Protein AF-A0A2D1R4R6-F1 (afdb_monomer_lite)

InterPro domains:
  IPR059314 Domain of unknown function DUF8270 [PF26802] (4-41)

Sequence (112 aa):
MGYFSNSCEGDAWEADNCAHCVHSKQDEDAGMCPVMLAHMTFAYELCNEDRHPGKVILDWLIPRNKSGVGNRRCAMLVRRNGVTDKQLKDWDRYKAAMAEMDATRPADLGRG

Foldseek 3Di:
DFDDPDVVLVVVLCVVFQVFALQRDDPPPTDGRPLVVLCVVCVVVCVPPPPPVSVVVNCQQWPADPVNPGTDHGPRGDGNVNDDPVNVVVVVVVVVVVVVVVVPDDPPPPDD

Radius of gyration: 21.6 Å; chains: 1; bounding box: 46×40×64 Å

Organism: Sphingobium yanoikuyae (NCBI:txid13690)

Secondary structure (DSSP, 8-state):
----SSHHHHHHHHHHHGGGBTTS--STTPPPPHHHHHHHHHHHHHTT-TT-HHHHHHHHHSPBPTTSSSBPPPTT--BTT---HHHHHHHHHHHHHHHHHHHT--TTTT--

pLDDT: mean 84.94, std 9.12, range [50.72, 95.0]

Structure (mmCIF, N/CA/C/O backbone):
data_AF-A0A2D1R4R6-F1
#
_entry.id   AF-A0A2D1R4R6-F1
#
loop_
_atom_site.group_PDB
_atom_site.id
_atom_site.type_symbol
_atom_site.label_atom_id
_atom_site.label_alt_id
_atom_site.label_comp_id
_atom_site.label_asym_id
_atom_site.label_entity_id
_atom_site.label_seq_id
_atom_site.pdbx_PDB_ins_code
_atom_site.Cartn_x
_atom_site.Cartn_y
_atom_site.Cartn_z
_atom_site.occupancy
_atom_site.B_iso_or_equiv
_atom_site.auth_seq_id
_atom_site.auth_comp_id
_atom_site.auth_asym_id
_atom_site.auth_atom_id
_atom_site.pdbx_PDB_model_num
ATOM 1 N N . MET A 1 1 ? -6.751 -0.671 9.164 1.00 83.50 1 MET A N 1
ATOM 2 C CA . MET A 1 1 ? -5.665 0.023 9.798 1.00 83.50 1 MET A CA 1
ATOM 3 C C . MET A 1 1 ? -4.541 -0.967 9.819 1.00 83.50 1 MET A C 1
ATOM 5 O O . MET A 1 1 ? -4.629 -1.996 10.492 1.00 83.50 1 MET A O 1
ATOM 9 N N . GLY A 1 2 ? -3.534 -0.672 9.003 1.00 82.75 2 GLY A N 1
ATOM 10 C CA . GLY A 1 2 ? -2.259 -1.358 9.089 1.00 82.75 2 GLY A CA 1
ATOM 11 C C . GLY A 1 2 ? -1.777 -1.349 10.533 1.00 82.75 2 GLY A C 1
ATOM 12 O O . GLY A 1 2 ? -1.824 -0.313 11.193 1.00 82.75 2 GLY A O 1
ATOM 13 N N . TYR A 1 3 ? -1.384 -2.512 11.031 1.00 85.12 3 TYR A N 1
ATOM 14 C CA . TYR A 1 3 ? -0.746 -2.640 12.330 1.00 85.12 3 TYR A CA 1
ATOM 15 C C . TYR A 1 3 ? 0.704 -3.029 12.099 1.00 85.12 3 TYR A C 1
ATOM 17 O O . TYR A 1 3 ? 0.958 -4.010 11.403 1.00 85.12 3 TYR A O 1
ATOM 25 N N . PHE A 1 4 ? 1.628 -2.260 12.659 1.00 88.44 4 PHE A N 1
ATOM 26 C CA . PHE A 1 4 ? 3.058 -2.526 12.589 1.00 88.44 4 PHE A CA 1
ATOM 27 C C . PHE A 1 4 ? 3.533 -2.779 14.013 1.00 88.44 4 PHE A C 1
ATOM 29 O O . PHE A 1 4 ? 3.419 -1.911 14.877 1.00 88.44 4 PHE A O 1
ATOM 36 N N . SER A 1 5 ? 4.005 -3.993 14.272 1.00 85.50 5 SER A N 1
ATOM 37 C CA . SER A 1 5 ? 4.449 -4.415 15.603 1.00 85.50 5 SER A CA 1
ATOM 38 C C . SER A 1 5 ? 5.724 -3.700 16.054 1.00 85.50 5 SER A C 1
ATOM 40 O O . SER A 1 5 ? 6.006 -3.624 17.247 1.00 85.50 5 SER A O 1
ATOM 42 N N . ASN A 1 6 ? 6.500 -3.180 15.103 1.00 87.44 6 ASN A N 1
ATOM 43 C CA . ASN A 1 6 ? 7.707 -2.396 15.314 1.00 87.44 6 ASN A CA 1
ATOM 44 C C . ASN A 1 6 ? 8.021 -1.567 14.056 1.00 87.44 6 ASN A C 1
ATOM 46 O O . ASN A 1 6 ? 7.440 -1.797 12.993 1.00 87.44 6 ASN A O 1
ATOM 50 N N . SER A 1 7 ? 8.966 -0.631 14.172 1.00 86.50 7 SER A N 1
ATOM 51 C CA . SER A 1 7 ? 9.362 0.238 13.057 1.00 86.50 7 SER A CA 1
ATOM 52 C C . SER A 1 7 ? 9.900 -0.540 11.857 1.00 86.50 7 SER A C 1
ATOM 54 O O . SER A 1 7 ? 9.554 -0.213 10.733 1.00 86.50 7 SER A O 1
ATOM 56 N N . CYS A 1 8 ? 10.652 -1.623 12.075 1.00 91.94 8 CYS A N 1
ATOM 57 C CA . CYS A 1 8 ? 11.229 -2.413 10.985 1.00 91.94 8 CYS A CA 1
ATOM 58 C C . CYS A 1 8 ? 10.152 -3.099 10.121 1.00 91.94 8 CYS A C 1
ATOM 60 O O . CYS A 1 8 ? 10.294 -3.164 8.903 1.00 91.94 8 CYS A O 1
ATOM 62 N N . GLU A 1 9 ? 9.046 -3.562 10.717 1.00 91.06 9 GLU A N 1
ATOM 63 C CA . GLU A 1 9 ? 7.892 -4.073 9.959 1.00 91.06 9 GLU A CA 1
ATOM 64 C C . GLU A 1 9 ? 7.224 -2.966 9.129 1.00 91.06 9 GLU A C 1
ATOM 66 O O . GLU A 1 9 ? 6.827 -3.206 7.986 1.00 91.06 9 GLU A O 1
ATOM 71 N N . GLY A 1 10 ? 7.122 -1.760 9.696 1.00 89.81 10 GLY A N 1
ATOM 72 C CA . GLY A 1 10 ? 6.664 -0.562 8.992 1.00 89.81 10 GLY A CA 1
ATOM 73 C C . GLY A 1 10 ? 7.533 -0.250 7.780 1.00 89.81 10 GLY A C 1
ATOM 74 O O . GLY A 1 10 ? 7.026 -0.215 6.662 1.00 89.81 10 GLY A O 1
ATOM 75 N N . ASP A 1 11 ? 8.842 -0.135 7.992 1.00 91.19 11 ASP A N 1
ATOM 76 C CA . ASP A 1 11 ? 9.827 0.187 6.958 1.00 91.19 11 ASP A CA 1
ATOM 77 C C . ASP A 1 11 ? 9.831 -0.856 5.832 1.00 91.19 11 ASP A C 1
ATOM 79 O O . ASP A 1 11 ? 9.836 -0.509 4.650 1.00 91.19 11 ASP A O 1
ATOM 83 N N . ALA A 1 12 ? 9.777 -2.147 6.180 1.00 92.00 12 ALA A N 1
ATOM 84 C CA . ALA A 1 12 ? 9.721 -3.229 5.200 1.00 92.00 12 ALA A CA 1
ATOM 85 C C . ALA A 1 12 ? 8.443 -3.155 4.351 1.00 92.00 12 ALA A C 1
ATOM 87 O O . ALA A 1 12 ? 8.490 -3.259 3.123 1.00 92.00 12 ALA A O 1
ATOM 88 N N . TRP A 1 13 ? 7.293 -2.922 4.987 1.00 92.75 13 TRP A N 1
ATOM 89 C CA . TRP A 1 13 ? 6.036 -2.761 4.264 1.00 92.75 13 TRP A CA 1
ATOM 90 C C . TRP A 1 13 ? 6.040 -1.499 3.391 1.00 92.75 13 TRP A C 1
ATOM 92 O O . TRP A 1 13 ? 5.544 -1.530 2.262 1.00 92.75 13 TRP A O 1
ATOM 102 N N . GLU A 1 14 ? 6.600 -0.390 3.875 1.00 92.00 14 GLU A N 1
ATOM 103 C CA . GLU A 1 14 ? 6.732 0.849 3.108 1.00 92.00 14 GLU A CA 1
ATOM 104 C C . GLU A 1 14 ? 7.638 0.681 1.889 1.00 92.00 14 GLU A C 1
ATOM 106 O O . GLU A 1 14 ? 7.281 1.151 0.804 1.00 92.00 14 GLU A O 1
ATOM 111 N N . ALA A 1 15 ? 8.751 -0.040 2.025 1.00 91.12 15 ALA A N 1
ATOM 112 C CA . ALA A 1 15 ? 9.624 -0.381 0.908 1.00 91.12 15 ALA A CA 1
ATOM 113 C C . ALA A 1 15 ? 8.868 -1.179 -0.170 1.00 91.12 15 ALA A C 1
ATOM 115 O O . ALA A 1 15 ? 8.918 -0.833 -1.350 1.00 91.12 15 ALA A O 1
ATOM 116 N N . ASP A 1 16 ? 8.073 -2.174 0.230 1.00 91.25 16 ASP A N 1
ATOM 117 C CA . ASP A 1 16 ? 7.310 -3.014 -0.702 1.00 91.25 16 ASP A CA 1
ATOM 118 C C . ASP A 1 16 ? 6.128 -2.291 -1.378 1.00 91.25 16 ASP A C 1
ATOM 120 O O . ASP A 1 16 ? 5.660 -2.704 -2.449 1.00 91.25 16 ASP A O 1
ATOM 124 N N . ASN A 1 17 ? 5.619 -1.217 -0.764 1.00 91.94 17 ASN A N 1
ATOM 125 C CA . ASN A 1 17 ? 4.417 -0.509 -1.208 1.00 91.94 17 ASN A CA 1
ATOM 126 C C . ASN A 1 17 ? 4.721 0.929 -1.645 1.00 91.94 17 ASN A C 1
ATOM 128 O O . ASN A 1 17 ? 4.627 1.260 -2.829 1.00 91.94 17 ASN A O 1
ATOM 132 N N . CYS A 1 18 ? 5.054 1.803 -0.699 1.00 90.88 18 CYS A N 1
ATOM 133 C CA . CYS A 1 18 ? 5.179 3.242 -0.910 1.00 90.88 18 CYS A CA 1
ATOM 134 C C . CYS A 1 18 ? 6.314 3.592 -1.879 1.00 90.88 18 CYS A C 1
ATOM 136 O O . CYS A 1 18 ? 6.080 4.375 -2.799 1.00 90.88 18 CYS A O 1
ATOM 138 N N . ALA A 1 19 ? 7.487 2.958 -1.764 1.00 88.62 19 ALA A N 1
ATOM 139 C CA . ALA A 1 19 ? 8.652 3.271 -2.606 1.00 88.62 19 ALA A CA 1
ATOM 140 C C . ALA A 1 19 ? 8.387 3.110 -4.116 1.00 88.62 19 ALA A C 1
ATOM 142 O O . ALA A 1 19 ? 9.010 3.765 -4.953 1.00 88.62 19 ALA A O 1
ATOM 143 N N . HIS A 1 20 ? 7.423 2.263 -4.475 1.00 86.88 20 HIS A N 1
ATOM 144 C CA . HIS A 1 20 ? 7.048 1.987 -5.858 1.00 86.88 20 HIS A CA 1
ATOM 145 C C . HIS A 1 20 ? 5.746 2.670 -6.292 1.00 86.88 20 HIS A C 1
ATOM 147 O O . HIS A 1 20 ? 5.342 2.534 -7.451 1.00 86.88 20 HIS A O 1
ATOM 153 N N . CYS A 1 21 ? 5.063 3.362 -5.380 1.00 90.31 21 CYS A N 1
ATOM 154 C CA . CYS A 1 21 ? 3.747 3.932 -5.621 1.00 90.31 21 CYS A CA 1
ATOM 155 C C . CYS A 1 21 ? 3.838 5.320 -6.271 1.00 90.31 21 CYS A C 1
ATOM 157 O O . CYS A 1 21 ? 4.636 6.162 -5.864 1.00 90.31 21 CYS A O 1
ATOM 159 N N . VAL A 1 22 ? 2.963 5.599 -7.239 1.00 89.56 22 VAL A N 1
ATOM 160 C CA . VAL A 1 22 ? 2.828 6.925 -7.868 1.00 89.56 22 VAL A CA 1
ATOM 161 C C . VAL A 1 22 ? 2.394 8.002 -6.867 1.00 89.56 22 VAL A C 1
ATOM 163 O O . VAL A 1 22 ? 2.750 9.164 -7.021 1.00 89.56 22 VAL A O 1
ATOM 166 N N . HIS A 1 23 ? 1.658 7.608 -5.824 1.00 87.88 23 HIS A N 1
ATOM 167 C CA . HIS A 1 23 ? 1.173 8.510 -4.780 1.00 87.88 23 HIS A CA 1
ATOM 168 C C . HIS A 1 23 ? 2.250 8.867 -3.748 1.00 87.88 23 HIS A C 1
ATOM 170 O O . HIS A 1 23 ? 2.080 9.833 -3.009 1.00 87.88 23 HIS A O 1
ATOM 176 N N . SER A 1 24 ? 3.345 8.101 -3.681 1.00 87.56 24 SER A N 1
ATOM 177 C CA . SER A 1 24 ? 4.496 8.469 -2.862 1.00 87.56 24 SER A CA 1
ATOM 178 C C . SER A 1 24 ? 5.374 9.395 -3.686 1.00 87.56 24 SER A C 1
ATOM 180 O O . SER A 1 24 ? 5.891 8.992 -4.729 1.00 87.56 24 SER A O 1
ATOM 182 N N . LYS A 1 25 ? 5.549 10.632 -3.233 1.00 80.88 25 LYS A N 1
ATOM 183 C CA . LYS A 1 25 ? 6.582 11.521 -3.770 1.00 80.88 25 LYS A CA 1
ATOM 184 C C . LYS A 1 25 ? 7.953 11.104 -3.213 1.00 80.88 25 LYS A C 1
ATOM 186 O O . LYS A 1 25 ? 8.012 10.342 -2.249 1.00 80.88 25 LYS A O 1
ATOM 191 N N . GLN A 1 26 ? 9.031 11.484 -3.895 1.00 73.25 26 GLN A N 1
ATOM 192 C CA . GLN A 1 26 ? 10.417 11.119 -3.528 1.00 73.25 26 GLN A CA 1
ATOM 193 C C . GLN A 1 26 ? 11.328 12.340 -3.417 1.00 73.25 26 GLN A C 1
ATOM 195 O O . GLN A 1 26 ? 12.529 12.181 -3.228 1.00 73.25 26 GLN A O 1
ATOM 200 N N . ASP A 1 27 ? 10.781 13.544 -3.588 1.00 78.56 27 ASP A N 1
ATOM 201 C CA . ASP A 1 27 ? 11.484 14.760 -3.200 1.00 78.56 27 ASP A CA 1
ATOM 202 C C . ASP A 1 27 ? 11.800 14.728 -1.695 1.00 78.56 27 ASP A C 1
ATOM 204 O O . ASP A 1 27 ? 11.049 14.153 -0.917 1.00 78.56 27 ASP A O 1
ATOM 208 N N . GLU A 1 28 ? 12.911 15.327 -1.265 1.00 66.62 28 GLU A N 1
ATOM 209 C CA . GLU A 1 28 ? 13.214 15.448 0.173 1.00 66.62 28 GLU A CA 1
ATOM 210 C C . GLU A 1 28 ? 12.192 16.345 0.894 1.00 66.62 28 GLU A C 1
ATOM 212 O O . GLU A 1 28 ? 11.935 16.171 2.082 1.00 66.62 28 GLU A O 1
ATOM 217 N N . ASP A 1 29 ? 11.537 17.233 0.142 1.00 73.62 29 ASP A N 1
ATOM 218 C CA . ASP A 1 29 ? 10.401 18.042 0.590 1.00 73.62 29 ASP A CA 1
ATOM 219 C C . ASP A 1 29 ? 9.056 17.290 0.494 1.00 73.62 29 ASP A C 1
ATOM 221 O O . ASP A 1 29 ? 7.992 17.840 0.814 1.00 73.62 29 ASP A O 1
ATOM 225 N N . ALA A 1 30 ? 9.076 16.025 0.056 1.00 69.25 30 ALA A N 1
ATOM 226 C CA . ALA A 1 30 ? 7.881 15.214 -0.084 1.00 69.25 30 ALA A CA 1
ATOM 227 C C . ALA A 1 30 ? 7.366 14.854 1.295 1.00 69.25 30 ALA A C 1
ATOM 229 O O . ALA A 1 30 ? 7.972 14.079 2.033 1.00 69.25 30 ALA A O 1
ATOM 230 N N . GLY A 1 31 ? 6.165 15.327 1.605 1.00 76.69 31 GLY A N 1
ATOM 231 C CA . GLY A 1 31 ? 5.402 14.748 2.697 1.00 76.69 31 GLY A CA 1
ATOM 232 C C . GLY A 1 31 ? 5.199 13.237 2.518 1.00 76.69 31 GLY A C 1
ATOM 233 O O . GLY A 1 31 ? 5.256 12.682 1.417 1.00 76.69 31 GLY A O 1
ATOM 234 N N . MET A 1 32 ? 4.888 12.581 3.632 1.00 82.38 32 MET A N 1
ATOM 235 C CA . MET A 1 32 ? 4.494 11.176 3.678 1.00 82.38 32 MET A CA 1
ATOM 23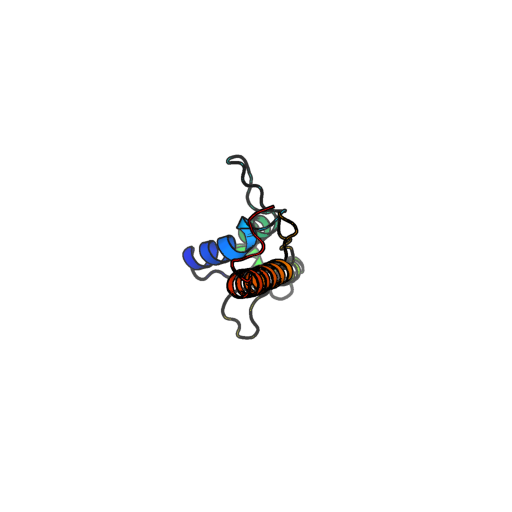6 C C . MET A 1 32 ? 3.329 10.878 2.715 1.00 82.38 32 MET A C 1
ATOM 238 O O . MET A 1 32 ? 2.453 11.716 2.487 1.00 82.38 32 MET A O 1
ATOM 242 N N . CYS A 1 33 ? 3.281 9.650 2.182 1.00 90.38 33 CYS A N 1
ATOM 243 C CA . CYS A 1 33 ? 2.134 9.159 1.414 1.00 90.38 33 CYS A CA 1
ATOM 244 C C . CYS A 1 33 ? 0.817 9.431 2.176 1.00 90.38 33 CYS A C 1
ATOM 246 O O . CYS A 1 33 ? 0.724 9.044 3.344 1.00 90.38 33 CYS A O 1
ATOM 248 N N . PRO A 1 34 ? -0.229 10.008 1.547 1.00 91.38 34 PRO A N 1
ATOM 249 C CA . PRO A 1 34 ? -1.467 10.376 2.244 1.00 91.38 34 PRO A CA 1
ATOM 250 C C . PRO A 1 34 ? -2.140 9.215 2.984 1.00 91.38 34 PRO A C 1
ATOM 252 O O . PRO A 1 34 ? -2.726 9.406 4.047 1.00 91.38 34 PRO A O 1
ATOM 255 N N . VAL A 1 35 ? -2.027 7.995 2.445 1.00 92.94 35 VAL A N 1
ATOM 256 C CA . VAL A 1 35 ? -2.553 6.791 3.099 1.00 92.94 35 VAL A CA 1
ATOM 257 C C . VAL A 1 35 ? -1.797 6.503 4.390 1.00 92.94 35 VAL A C 1
ATOM 259 O O . VAL A 1 35 ? -2.433 6.228 5.405 1.00 92.94 35 VAL A O 1
ATOM 262 N N . MET A 1 36 ? -0.465 6.573 4.366 1.00 90.12 36 MET A N 1
ATOM 263 C CA . MET A 1 36 ? 0.343 6.315 5.556 1.00 90.12 36 MET A CA 1
ATOM 264 C C . MET A 1 36 ? 0.168 7.426 6.591 1.00 90.12 36 MET A C 1
ATOM 266 O O . MET A 1 36 ? -0.022 7.133 7.768 1.00 90.12 36 MET A O 1
ATOM 270 N N . LEU A 1 37 ? 0.098 8.682 6.140 1.00 90.75 37 LEU A N 1
ATOM 271 C CA . LEU A 1 37 ? -0.178 9.822 7.007 1.00 90.75 37 LEU A CA 1
ATOM 272 C C . LEU A 1 37 ? -1.499 9.630 7.757 1.00 90.75 37 LEU A C 1
ATOM 274 O O . LEU A 1 37 ? -1.518 9.718 8.977 1.00 90.75 37 LEU A O 1
ATOM 278 N N . ALA A 1 38 ? -2.581 9.271 7.058 1.00 92.00 38 ALA A N 1
ATOM 279 C CA . ALA A 1 38 ? -3.867 9.006 7.701 1.00 92.00 38 ALA A CA 1
ATOM 280 C C . ALA A 1 38 ? -3.785 7.869 8.737 1.00 92.00 38 ALA A C 1
ATOM 282 O O . ALA A 1 38 ? -4.381 7.963 9.809 1.00 92.00 38 ALA A O 1
ATOM 283 N N . HIS A 1 39 ? -3.024 6.809 8.451 1.00 91.00 39 HIS A N 1
ATOM 284 C CA . HIS A 1 39 ? -2.821 5.717 9.403 1.00 91.00 39 HIS A CA 1
ATOM 285 C C . HIS A 1 39 ? -2.055 6.166 10.642 1.00 91.00 39 HIS A C 1
ATOM 287 O O . HIS A 1 39 ? -2.462 5.820 11.742 1.00 91.00 39 HIS A O 1
ATOM 293 N N . MET A 1 40 ? -0.995 6.956 10.476 1.00 88.19 40 MET A N 1
ATOM 294 C CA . MET A 1 40 ? -0.196 7.484 11.581 1.00 88.19 40 MET A CA 1
ATOM 295 C C . MET A 1 40 ? -0.967 8.501 12.425 1.00 88.19 40 MET A C 1
ATOM 297 O O . MET A 1 40 ? -0.908 8.447 13.651 1.00 88.19 40 MET A O 1
ATOM 301 N N . THR A 1 41 ? -1.726 9.396 11.787 1.00 91.38 41 THR A N 1
ATOM 302 C CA . THR A 1 41 ? -2.512 10.433 12.467 1.00 91.38 41 THR A CA 1
ATOM 303 C C . THR A 1 41 ? -3.618 9.835 13.329 1.00 91.38 41 THR A C 1
ATOM 305 O O . THR A 1 41 ? -3.782 10.245 14.473 1.00 91.38 41 THR A O 1
ATOM 308 N N . PHE A 1 42 ? -4.353 8.847 12.812 1.00 91.44 42 PHE A N 1
ATOM 309 C CA . PHE A 1 42 ? -5.508 8.272 13.507 1.00 91.44 42 PHE A CA 1
ATOM 310 C C . PHE A 1 42 ? -5.208 6.942 14.213 1.00 91.44 42 PHE A C 1
ATOM 312 O O . PHE A 1 42 ? -6.132 6.315 14.734 1.00 91.44 42 PHE A O 1
ATOM 319 N N . ALA A 1 43 ? -3.943 6.498 14.250 1.00 84.44 43 ALA A N 1
ATOM 320 C CA . ALA A 1 43 ? -3.550 5.225 14.859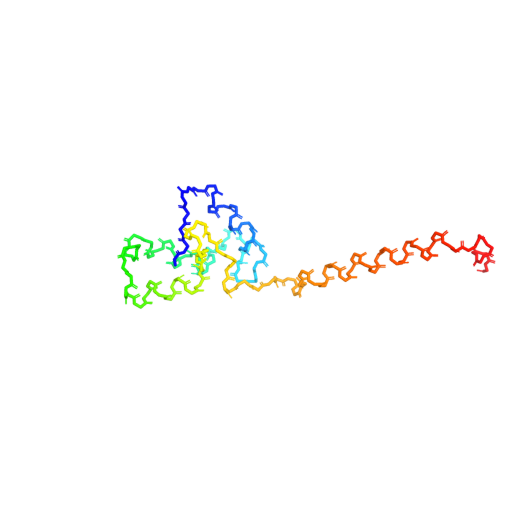 1.00 84.44 43 ALA A CA 1
ATOM 321 C C . ALA A 1 43 ? -4.030 5.111 16.308 1.00 84.44 43 ALA A C 1
ATOM 323 O O . ALA A 1 43 ? -4.681 4.137 16.662 1.00 84.44 43 ALA A O 1
ATOM 324 N N . TYR A 1 44 ? -3.737 6.111 17.139 1.00 84.12 44 TYR A N 1
ATOM 325 C CA . TYR A 1 44 ? -4.062 6.068 18.566 1.00 84.12 44 TYR A CA 1
ATOM 326 C C . TYR A 1 44 ? -5.557 6.198 18.850 1.00 84.12 44 TYR A C 1
ATOM 328 O O . TYR A 1 44 ? -6.058 5.571 19.776 1.00 84.12 44 TYR A O 1
ATOM 336 N N . GLU A 1 45 ? -6.261 7.001 18.056 1.00 90.50 45 GLU A N 1
ATOM 337 C CA . GLU A 1 45 ? -7.686 7.266 18.250 1.00 90.50 45 GLU A CA 1
ATOM 338 C C . GLU A 1 45 ? -8.545 6.073 17.821 1.00 90.50 45 GLU A C 1
ATOM 340 O O . GLU A 1 45 ? -9.502 5.717 18.499 1.00 90.50 45 GLU A O 1
ATOM 345 N N . LEU A 1 46 ? -8.192 5.431 16.703 1.00 90.38 46 LEU A N 1
ATOM 346 C CA . LEU A 1 46 ? -9.051 4.443 16.054 1.00 90.38 46 LEU A CA 1
ATOM 347 C C . LEU A 1 46 ? -8.556 2.993 16.192 1.00 90.38 46 LEU A C 1
ATOM 349 O O . LEU A 1 46 ? -9.192 2.090 15.646 1.00 90.38 46 LEU A O 1
ATOM 353 N N . CYS A 1 47 ? -7.444 2.726 16.891 1.00 82.25 47 CYS A N 1
ATOM 354 C CA . CYS A 1 47 ? -6.873 1.372 16.985 1.00 82.25 47 CYS A CA 1
ATOM 355 C C . CYS A 1 47 ? -7.816 0.341 17.619 1.00 82.25 47 CYS A C 1
ATOM 357 O O . CYS A 1 47 ? -7.794 -0.815 17.199 1.00 82.25 47 CYS A O 1
ATOM 359 N N . ASN A 1 48 ? -8.646 0.761 18.577 1.00 84.56 48 ASN A N 1
ATOM 360 C CA . ASN A 1 48 ? -9.568 -0.105 19.321 1.00 84.56 48 ASN A CA 1
ATOM 361 C C . ASN A 1 48 ? -11.039 0.060 18.889 1.00 84.56 48 ASN A C 1
ATOM 363 O O . ASN A 1 48 ? -11.932 -0.509 19.510 1.00 84.56 48 ASN A O 1
ATOM 367 N N . GLU A 1 49 ? -11.302 0.849 17.844 1.00 89.62 49 GLU A N 1
ATOM 368 C CA . GLU A 1 49 ? -12.652 1.258 17.447 1.00 89.62 49 GLU A CA 1
ATOM 369 C C . GLU A 1 49 ? -13.180 0.457 16.253 1.00 89.62 49 GLU A C 1
ATOM 371 O O . GLU A 1 49 ? -13.098 0.891 15.108 1.00 89.62 49 GLU A O 1
ATOM 376 N N . ASP A 1 50 ? -13.781 -0.708 16.487 1.00 85.00 50 ASP A N 1
ATOM 377 C CA . ASP A 1 50 ? -14.164 -1.622 15.396 1.00 85.00 50 ASP A CA 1
ATOM 378 C C . ASP A 1 50 ? -15.260 -1.092 14.456 1.00 85.00 50 ASP A C 1
ATOM 380 O O . ASP A 1 50 ? -15.348 -1.503 13.298 1.00 85.00 50 ASP A O 1
ATOM 384 N N . ARG A 1 51 ? -16.133 -0.205 14.947 1.00 91.75 51 ARG A N 1
ATOM 385 C CA . ARG A 1 51 ? -17.310 0.281 14.201 1.00 91.75 51 ARG A CA 1
ATOM 386 C C . ARG A 1 51 ? -17.177 1.719 13.721 1.00 91.75 51 ARG A C 1
ATOM 388 O O . ARG A 1 51 ? -18.072 2.204 13.028 1.00 91.75 51 ARG A O 1
ATOM 395 N N . HIS A 1 52 ? -16.090 2.404 14.071 1.00 94.50 52 HIS A N 1
ATOM 396 C CA . HIS A 1 52 ? -15.897 3.778 13.639 1.00 94.50 52 HIS A CA 1
ATOM 397 C C . HIS A 1 52 ? -15.665 3.812 12.119 1.00 94.50 52 HIS A C 1
ATOM 399 O O . HIS A 1 52 ? -14.800 3.088 11.616 1.00 94.50 52 HIS A O 1
ATOM 405 N N . PRO A 1 53 ? -16.383 4.653 11.352 1.00 94.06 53 PRO A N 1
ATOM 406 C CA . PRO A 1 53 ? -16.257 4.681 9.894 1.00 94.06 53 PRO A CA 1
ATOM 407 C C . PRO A 1 53 ? -14.822 4.982 9.445 1.00 94.06 53 PRO A C 1
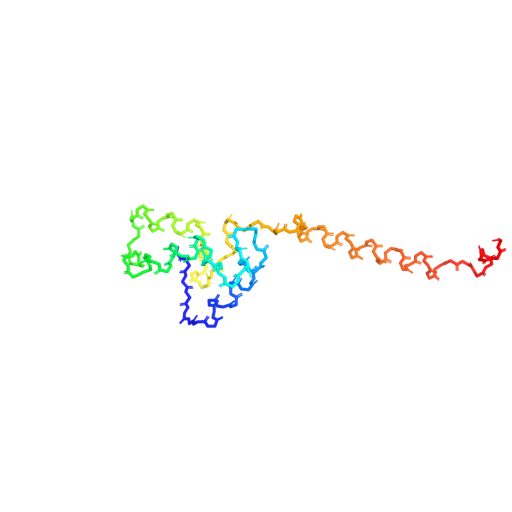ATOM 409 O O . PRO A 1 53 ? -14.338 4.382 8.488 1.00 94.06 53 PRO A O 1
ATOM 412 N N . GLY A 1 54 ? -14.102 5.833 10.183 1.00 93.12 54 GLY A N 1
ATOM 413 C CA . GLY A 1 54 ? -12.681 6.082 9.937 1.00 93.12 54 GLY A CA 1
ATOM 414 C C . GLY A 1 54 ? -11.831 4.815 10.060 1.00 93.12 54 GLY A C 1
ATOM 415 O O . GLY A 1 54 ? -10.981 4.567 9.209 1.00 93.12 54 GLY A O 1
ATOM 416 N N . LYS A 1 55 ? -12.098 3.956 11.055 1.00 92.69 55 LYS A N 1
ATOM 417 C CA . LYS A 1 55 ? -11.364 2.698 11.229 1.00 92.69 55 LYS A CA 1
ATOM 418 C C . LYS A 1 55 ? -11.636 1.744 10.069 1.00 92.69 55 LYS A C 1
ATOM 420 O O . LYS A 1 55 ? -10.685 1.211 9.500 1.00 92.69 55 LYS A O 1
ATOM 425 N N . VAL A 1 56 ? -12.901 1.607 9.668 1.00 92.56 56 VAL A N 1
ATOM 426 C CA . VAL A 1 56 ? -13.316 0.773 8.527 1.00 92.56 56 VAL A CA 1
ATOM 427 C C . VAL A 1 56 ? -12.634 1.226 7.232 1.00 92.56 56 VAL A C 1
ATOM 429 O O . VAL A 1 56 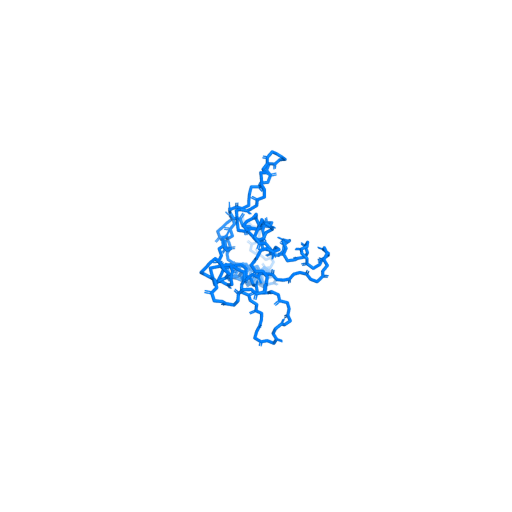? -12.090 0.404 6.497 1.00 92.56 56 VAL A O 1
ATOM 432 N N . ILE A 1 57 ? -12.587 2.535 6.972 1.00 93.81 57 ILE A N 1
ATOM 433 C CA . ILE A 1 57 ? -11.908 3.090 5.791 1.00 93.81 57 ILE A CA 1
ATOM 434 C C . ILE A 1 57 ? -10.405 2.785 5.833 1.00 93.81 57 ILE A C 1
ATOM 436 O O . ILE A 1 57 ? -9.833 2.330 4.842 1.00 93.81 57 ILE A O 1
ATOM 440 N N . LEU A 1 58 ? -9.756 2.972 6.984 1.00 93.69 58 LEU A N 1
ATOM 441 C CA . LEU A 1 58 ? -8.341 2.636 7.151 1.00 93.69 58 LEU A CA 1
ATOM 442 C C . LEU A 1 58 ? -8.096 1.121 7.000 1.00 93.69 58 LEU A C 1
ATOM 444 O O . LEU A 1 58 ? -7.058 0.705 6.492 1.00 93.69 58 LEU A O 1
ATOM 448 N N . ASP A 1 59 ? -9.029 0.261 7.428 1.00 91.69 59 ASP A N 1
ATOM 449 C CA . ASP A 1 59 ? -9.002 -1.195 7.175 1.00 91.69 59 ASP A CA 1
ATOM 450 C C . ASP A 1 59 ? -9.089 -1.543 5.688 1.00 91.69 59 ASP A C 1
ATOM 452 O O . ASP A 1 59 ? -8.483 -2.526 5.267 1.00 91.69 59 ASP A O 1
ATOM 456 N N . TRP A 1 60 ? -9.765 -0.740 4.872 1.00 93.38 60 TRP A N 1
ATOM 457 C CA . TRP A 1 60 ? -9.780 -0.946 3.424 1.00 93.38 60 TRP A CA 1
ATOM 458 C C . TRP A 1 60 ? -8.498 -0.480 2.740 1.00 93.38 60 TRP A C 1
ATOM 460 O O . TRP A 1 60 ? -8.037 -1.131 1.805 1.00 93.38 60 TRP A O 1
ATOM 470 N N . LEU A 1 61 ? -7.906 0.620 3.204 1.00 94.88 61 LEU A N 1
ATOM 471 C CA . LEU A 1 61 ? -6.703 1.190 2.596 1.00 94.88 61 LEU A CA 1
ATOM 472 C C . LEU A 1 61 ? -5.453 0.332 2.837 1.00 94.88 61 LEU A C 1
ATOM 474 O O . LEU A 1 61 ? -4.698 0.070 1.897 1.00 94.88 61 LEU A O 1
ATOM 478 N N . ILE A 1 62 ? -5.256 -0.133 4.075 1.00 93.94 62 ILE A N 1
ATOM 479 C CA . ILE A 1 62 ? -4.221 -1.112 4.431 1.00 93.94 62 ILE A CA 1
ATOM 480 C C . ILE A 1 62 ? -4.920 -2.315 5.082 1.00 93.94 62 ILE A C 1
ATOM 482 O O . ILE A 1 62 ? -5.134 -2.329 6.302 1.00 93.94 62 ILE A O 1
ATOM 486 N N . PRO A 1 63 ? -5.305 -3.323 4.276 1.00 92.44 63 PRO A N 1
ATOM 487 C CA . PRO A 1 63 ? -5.990 -4.506 4.777 1.00 92.44 63 PRO A CA 1
ATOM 488 C C . PRO A 1 63 ? -5.062 -5.376 5.615 1.00 92.44 63 PRO A C 1
ATOM 490 O O . PRO A 1 63 ? -3.884 -5.522 5.300 1.00 92.44 63 PRO A O 1
ATOM 493 N N . ARG A 1 64 ? -5.599 -6.042 6.638 1.00 89.94 64 ARG A N 1
ATOM 494 C CA . ARG A 1 64 ? -4.852 -7.061 7.391 1.00 89.94 64 ARG A CA 1
ATOM 495 C C . ARG A 1 64 ? -4.996 -8.445 6.767 1.00 89.94 64 ARG A C 1
ATOM 497 O O . ARG A 1 64 ? -5.947 -8.728 6.032 1.00 89.94 64 ARG A O 1
ATOM 504 N N . ASN A 1 65 ? -4.056 -9.337 7.063 1.00 88.50 65 ASN A N 1
ATOM 505 C CA . ASN A 1 65 ? -4.191 -10.739 6.677 1.00 88.50 65 ASN A CA 1
ATOM 506 C C . ASN A 1 65 ? -5.339 -11.438 7.415 1.00 88.50 65 ASN A C 1
ATOM 508 O O . ASN A 1 65 ? -5.692 -11.079 8.534 1.00 88.50 65 ASN A O 1
ATOM 512 N N . LYS A 1 66 ? -5.892 -12.492 6.794 1.00 82.88 66 LYS A N 1
ATOM 513 C CA . LYS A 1 66 ? -6.973 -13.314 7.376 1.00 82.88 66 LYS A CA 1
ATOM 514 C C . LYS A 1 66 ? -6.566 -13.990 8.690 1.00 82.88 66 LYS A C 1
ATOM 516 O O . LYS A 1 66 ? -7.422 -14.245 9.522 1.00 82.88 66 LYS A O 1
ATOM 521 N N . SER A 1 67 ? -5.274 -14.263 8.871 1.00 81.81 67 SER A N 1
ATOM 522 C CA . SER A 1 67 ? -4.694 -14.785 10.113 1.00 81.81 67 SER A CA 1
ATOM 523 C C . SER A 1 67 ? -4.542 -13.721 11.206 1.00 81.81 67 SER A C 1
ATOM 525 O O . SER A 1 67 ? -4.114 -14.043 12.306 1.00 81.81 67 SER A O 1
ATOM 527 N N . GLY A 1 68 ? -4.827 -12.449 10.907 1.00 76.69 68 GLY A N 1
ATOM 528 C CA . GLY A 1 68 ? -4.600 -11.323 11.812 1.00 76.69 68 GLY A CA 1
ATOM 529 C C . GLY A 1 68 ? -3.133 -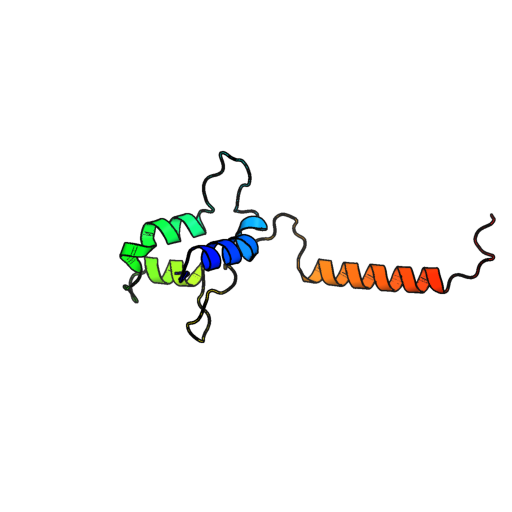10.908 11.955 1.00 76.69 68 GLY A C 1
ATOM 530 O O . GLY A 1 68 ? -2.871 -9.899 12.603 1.00 76.69 68 GLY A O 1
ATOM 531 N N . VAL A 1 69 ? -2.199 -11.640 11.337 1.00 82.25 69 VAL A N 1
ATOM 532 C CA . VAL A 1 69 ? -0.756 -11.386 11.424 1.00 82.25 69 VAL A CA 1
ATOM 533 C C . VAL A 1 69 ? -0.269 -10.666 10.171 1.00 82.25 69 VAL A C 1
ATOM 535 O O . VAL A 1 69 ? -0.335 -11.203 9.059 1.00 82.25 69 VAL A O 1
ATOM 538 N N . GLY A 1 70 ? 0.233 -9.450 10.370 1.00 85.88 70 GLY A N 1
ATOM 539 C CA . GLY A 1 70 ? 0.788 -8.604 9.322 1.00 85.88 70 GLY A CA 1
ATOM 540 C C . GLY A 1 70 ? -0.254 -7.961 8.403 1.00 85.88 70 GLY A C 1
ATOM 541 O O . GLY A 1 70 ? -1.454 -8.280 8.401 1.00 85.88 70 GLY A O 1
ATOM 542 N N . ASN A 1 71 ? 0.249 -7.043 7.584 1.00 92.44 71 ASN A N 1
ATOM 543 C CA . ASN A 1 71 ? -0.541 -6.254 6.647 1.00 92.44 71 ASN A CA 1
ATOM 544 C C . ASN A 1 71 ? -0.461 -6.826 5.229 1.00 92.44 71 ASN A C 1
ATOM 546 O O . ASN A 1 71 ? 0.515 -7.458 4.829 1.00 92.44 71 ASN A O 1
ATOM 550 N N . ARG A 1 72 ? -1.514 -6.595 4.448 1.00 93.19 72 ARG A N 1
ATOM 551 C CA . ARG A 1 72 ? -1.553 -6.861 3.009 1.00 93.19 72 ARG A CA 1
ATOM 552 C C . ARG A 1 72 ? -1.008 -5.665 2.243 1.00 93.19 72 ARG A C 1
ATOM 554 O O . ARG A 1 72 ? -0.772 -4.595 2.798 1.00 93.19 72 ARG A O 1
ATOM 561 N N . ARG A 1 73 ? -0.842 -5.863 0.937 1.00 93.38 73 ARG A N 1
ATOM 562 C CA . ARG A 1 73 ? -0.515 -4.804 -0.020 1.00 93.38 73 ARG A CA 1
ATOM 563 C C . ARG A 1 73 ? -1.541 -3.666 0.075 1.00 93.38 73 ARG A C 1
ATOM 565 O O . ARG A 1 73 ? -2.737 -3.927 0.210 1.00 93.38 73 ARG A O 1
ATOM 572 N N . CYS A 1 74 ? -1.061 -2.428 -0.001 1.00 94.50 74 CYS A N 1
ATOM 573 C CA . CYS A 1 74 ? -1.894 -1.228 0.015 1.00 94.50 74 CYS A CA 1
ATOM 574 C C . CYS A 1 74 ? -2.920 -1.263 -1.126 1.00 94.50 74 CYS A C 1
ATOM 576 O O . CYS A 1 74 ? -2.558 -1.521 -2.276 1.00 94.50 74 CYS A O 1
ATOM 578 N N . ALA A 1 75 ? -4.185 -0.953 -0.830 1.00 95.00 75 ALA A N 1
ATOM 579 C CA . ALA A 1 75 ? -5.248 -0.926 -1.837 1.00 95.00 75 ALA A CA 1
ATOM 580 C C . ALA A 1 75 ? -5.069 0.209 -2.863 1.00 95.00 75 ALA A C 1
ATOM 582 O O . ALA A 1 75 ? -5.540 0.106 -3.991 1.00 95.00 75 ALA A O 1
ATOM 583 N N . MET A 1 76 ? -4.343 1.267 -2.487 1.00 93.94 76 MET A N 1
ATOM 584 C CA . MET A 1 76 ? -4.033 2.418 -3.345 1.00 93.94 76 MET A CA 1
ATOM 585 C C . MET A 1 76 ? -2.673 2.292 -4.053 1.00 93.94 76 MET A C 1
ATOM 587 O O . MET A 1 76 ? -2.176 3.275 -4.613 1.00 93.94 76 MET A O 1
ATOM 591 N N . LEU A 1 77 ? -2.030 1.116 -4.009 1.00 92.69 77 LEU A N 1
ATOM 592 C CA . LEU A 1 77 ? -0.752 0.901 -4.682 1.00 92.69 77 LEU A CA 1
ATOM 593 C C . LEU A 1 77 ? -0.930 0.937 -6.203 1.00 92.69 77 LEU A C 1
ATOM 595 O O . LEU A 1 77 ? -1.471 0.010 -6.803 1.00 92.69 77 LEU A O 1
ATOM 599 N N . VAL A 1 78 ? -0.376 1.972 -6.829 1.00 90.31 78 VAL A N 1
ATOM 600 C CA . VAL A 1 78 ? -0.260 2.090 -8.286 1.00 90.31 78 VAL A CA 1
ATOM 601 C C . VAL A 1 78 ? 1.216 2.245 -8.626 1.00 90.31 78 VAL A C 1
ATOM 603 O O . VAL A 1 78 ? 1.843 3.209 -8.194 1.00 90.31 78 VAL A O 1
ATOM 606 N N . ARG A 1 79 ? 1.789 1.292 -9.373 1.00 87.88 79 ARG A N 1
ATOM 607 C CA . ARG A 1 79 ? 3.218 1.304 -9.732 1.00 87.88 79 ARG A CA 1
ATOM 608 C C . ARG A 1 79 ? 3.544 2.544 -10.573 1.00 87.88 79 ARG A C 1
ATOM 610 O O . ARG A 1 79 ? 2.920 2.755 -11.612 1.00 87.88 79 ARG A O 1
ATOM 617 N N . ARG A 1 80 ? 4.541 3.336 -10.163 1.00 81.06 80 ARG A N 1
ATOM 618 C CA . ARG A 1 80 ? 4.905 4.616 -10.810 1.00 81.06 80 ARG A CA 1
ATOM 619 C C . ARG A 1 80 ? 5.257 4.475 -12.292 1.00 81.06 80 ARG A C 1
ATOM 621 O O . ARG A 1 80 ? 4.923 5.324 -13.105 1.00 81.06 80 ARG A O 1
ATOM 628 N N . ASN A 1 81 ? 5.937 3.398 -12.639 1.00 77.12 81 ASN A N 1
ATOM 629 C CA . ASN A 1 81 ? 6.440 3.115 -13.975 1.00 77.12 81 ASN A CA 1
ATOM 630 C C . ASN A 1 81 ? 5.403 2.414 -14.870 1.00 77.12 81 ASN A C 1
ATOM 632 O O . ASN A 1 81 ? 5.734 2.041 -15.989 1.00 77.12 81 ASN A O 1
ATOM 636 N N . GLY A 1 82 ? 4.169 2.184 -14.397 1.00 65.50 82 GLY A N 1
ATOM 637 C CA . GLY A 1 82 ? 3.132 1.457 -15.144 1.00 65.50 82 GLY A CA 1
ATOM 638 C C . GLY A 1 82 ? 3.468 -0.015 -15.425 1.00 65.50 82 GLY A C 1
ATOM 639 O O . GLY A 1 82 ? 2.617 -0.754 -15.913 1.00 65.50 82 GLY A O 1
ATOM 640 N N . VAL A 1 83 ? 4.687 -0.448 -15.088 1.00 68.06 83 VAL A N 1
ATOM 641 C CA . VAL A 1 83 ? 5.167 -1.817 -15.220 1.00 68.06 83 VAL A CA 1
ATOM 642 C C . VAL A 1 83 ? 4.575 -2.649 -14.092 1.00 68.06 83 VAL A C 1
ATOM 644 O O . VAL A 1 83 ? 4.880 -2.481 -12.911 1.00 68.06 83 VAL A O 1
ATOM 647 N N . THR A 1 84 ? 3.695 -3.553 -14.479 1.00 70.88 84 THR A N 1
ATOM 648 C CA . THR A 1 84 ? 3.103 -4.571 -13.622 1.00 70.88 84 THR A CA 1
ATOM 649 C C . THR A 1 84 ? 4.066 -5.741 -13.425 1.00 70.88 84 THR A C 1
ATOM 651 O O . THR A 1 84 ? 4.905 -6.033 -14.280 1.00 70.88 84 THR A O 1
ATOM 654 N N . ASP A 1 85 ? 3.886 -6.488 -12.333 1.00 74.00 85 ASP A N 1
ATOM 655 C CA . ASP A 1 85 ? 4.639 -7.725 -12.072 1.00 74.00 85 ASP A CA 1
ATOM 656 C C . ASP A 1 85 ? 4.473 -8.745 -13.231 1.00 74.00 85 ASP A C 1
ATOM 658 O O . ASP A 1 85 ? 5.358 -9.557 -13.493 1.00 74.00 85 ASP A O 1
ATOM 662 N N . LYS A 1 86 ? 3.351 -8.680 -13.968 1.00 75.75 86 LYS A N 1
ATOM 663 C CA . LYS A 1 86 ? 3.111 -9.475 -15.181 1.00 75.75 86 LYS A CA 1
ATOM 664 C C . LYS A 1 86 ? 4.042 -9.063 -16.325 1.00 75.75 86 LYS A C 1
ATOM 666 O O . LYS A 1 86 ? 4.680 -9.924 -16.914 1.00 75.75 86 LYS A O 1
ATOM 671 N N . GLN A 1 87 ? 4.157 -7.764 -16.595 1.00 75.94 87 GLN A N 1
ATOM 672 C CA . GLN A 1 87 ? 5.035 -7.246 -17.650 1.00 75.94 87 GLN A CA 1
ATOM 673 C C . GLN A 1 87 ? 6.514 -7.553 -17.377 1.00 75.94 87 GLN A C 1
ATOM 675 O O . GLN A 1 87 ? 7.250 -7.840 -18.315 1.00 75.94 87 GLN A O 1
ATOM 680 N N . LEU A 1 88 ? 6.942 -7.561 -16.108 1.00 77.19 88 LEU A N 1
ATOM 681 C CA . LEU A 1 88 ? 8.287 -8.013 -15.724 1.00 77.19 88 LEU A CA 1
ATOM 682 C C . LEU A 1 88 ? 8.516 -9.490 -16.073 1.00 77.19 88 LEU A C 1
ATOM 684 O O . LEU A 1 88 ? 9.509 -9.821 -16.713 1.00 77.19 88 LEU A O 1
ATOM 688 N N . LYS A 1 89 ? 7.565 -10.370 -15.734 1.00 82.56 89 LYS A N 1
ATOM 689 C CA . LYS A 1 89 ? 7.644 -11.798 -16.092 1.00 82.56 89 LYS A CA 1
ATOM 690 C C . LYS A 1 89 ? 7.639 -12.027 -17.602 1.00 82.56 89 LYS A C 1
ATOM 692 O O . LYS A 1 89 ? 8.369 -12.886 -18.094 1.00 82.56 89 LYS A O 1
ATOM 697 N N . ASP A 1 90 ? 6.830 -11.265 -18.334 1.00 85.00 90 ASP A N 1
ATOM 698 C CA . ASP A 1 90 ? 6.774 -11.337 -19.795 1.00 85.00 90 ASP A CA 1
ATOM 699 C C . ASP A 1 90 ? 8.117 -10.904 -20.418 1.00 85.00 90 ASP A C 1
ATOM 701 O O . ASP A 1 90 ? 8.581 -11.521 -21.378 1.00 85.00 90 ASP A O 1
ATOM 705 N N . TRP A 1 91 ? 8.792 -9.910 -19.830 1.00 80.62 91 TRP A N 1
ATOM 706 C CA . TRP A 1 91 ? 10.126 -9.467 -20.244 1.00 80.62 91 TRP A CA 1
ATOM 707 C C . TRP A 1 91 ? 11.217 -10.513 -19.986 1.00 80.62 91 TRP A C 1
ATOM 709 O O . TRP A 1 91 ? 12.053 -10.753 -20.858 1.00 80.62 91 TRP A O 1
ATOM 719 N N . ASP A 1 92 ? 11.194 -11.181 -18.833 1.00 87.62 92 ASP A N 1
ATOM 720 C CA . ASP A 1 92 ? 12.138 -12.265 -18.534 1.00 87.62 92 ASP A CA 1
ATOM 721 C C . ASP A 1 92 ? 11.947 -13.451 -19.485 1.00 87.62 92 ASP A C 1
ATOM 723 O O . ASP A 1 92 ? 12.919 -14.012 -19.996 1.00 87.62 92 ASP A O 1
ATOM 727 N N . ARG A 1 93 ? 10.688 -13.780 -19.804 1.00 84.25 93 ARG A N 1
ATOM 728 C CA . ARG A 1 93 ? 10.362 -14.804 -20.802 1.00 84.25 93 ARG A CA 1
ATOM 729 C C . ARG A 1 93 ? 10.863 -14.420 -22.195 1.00 84.25 93 ARG A C 1
ATOM 731 O O . ARG A 1 93 ? 11.407 -15.273 -22.893 1.00 84.25 93 ARG A O 1
ATOM 738 N N . TYR A 1 94 ? 10.711 -13.155 -22.587 1.00 83.50 94 TYR A N 1
ATOM 739 C CA . TYR A 1 94 ? 11.233 -12.644 -23.855 1.00 83.50 94 TYR A CA 1
ATOM 740 C C . TYR A 1 94 ? 12.763 -12.746 -23.924 1.00 83.50 94 TYR A C 1
ATOM 742 O O . TYR A 1 94 ? 13.294 -13.264 -24.903 1.00 83.50 94 TYR A O 1
ATOM 750 N N . LYS A 1 95 ? 13.482 -12.329 -22.873 1.00 90.81 95 LYS A N 1
ATOM 751 C CA . LYS A 1 95 ? 14.948 -12.461 -22.815 1.00 90.81 95 LYS A CA 1
ATOM 752 C C . LYS A 1 95 ? 15.409 -13.909 -22.926 1.00 90.81 95 LYS A C 1
ATOM 754 O O . LYS A 1 95 ? 16.370 -14.171 -23.642 1.00 90.81 95 LYS A O 1
ATOM 759 N N . ALA A 1 96 ? 14.738 -14.829 -22.233 1.00 90.38 96 ALA A N 1
ATOM 760 C CA . ALA A 1 96 ? 15.066 -16.249 -22.294 1.00 90.38 96 ALA A CA 1
ATOM 761 C C . ALA A 1 96 ? 14.900 -16.801 -23.719 1.00 90.38 96 ALA A C 1
ATOM 763 O O . ALA A 1 96 ? 15.808 -17.454 -24.225 1.00 90.38 96 ALA A O 1
ATOM 764 N N . ALA A 1 97 ? 13.796 -16.458 -24.392 1.00 84.12 97 ALA A N 1
ATOM 765 C CA . ALA A 1 97 ? 13.556 -16.860 -25.776 1.00 84.12 97 ALA A CA 1
ATOM 766 C C . ALA A 1 97 ? 14.601 -16.280 -26.749 1.00 84.12 97 ALA A C 1
ATOM 768 O O . ALA A 1 97 ? 15.105 -16.995 -27.609 1.00 84.12 97 ALA A O 1
ATOM 769 N N . MET A 1 98 ? 14.978 -15.005 -26.594 1.00 84.19 98 MET A N 1
ATOM 770 C CA . MET A 1 98 ? 16.011 -14.382 -27.434 1.00 84.19 98 MET A CA 1
ATOM 771 C C . MET A 1 98 ? 17.396 -15.002 -27.206 1.00 84.19 98 MET A C 1
ATOM 773 O O . MET A 1 98 ? 18.121 -15.233 -28.168 1.00 84.19 98 MET A O 1
ATOM 777 N N . ALA A 1 99 ? 17.750 -15.320 -25.958 1.00 90.62 99 ALA A N 1
ATOM 778 C CA . ALA A 1 99 ? 19.003 -16.004 -25.640 1.00 90.62 99 ALA A CA 1
ATOM 779 C C . ALA A 1 99 ? 19.056 -17.424 -26.231 1.00 90.62 99 ALA A C 1
ATOM 781 O O . ALA A 1 99 ? 20.101 -17.845 -26.721 1.00 90.62 99 ALA A O 1
ATOM 782 N N . GLU A 1 100 ? 17.934 -18.147 -26.224 1.00 87.94 100 GLU A N 1
ATOM 783 C CA . GLU A 1 100 ? 17.813 -19.464 -26.860 1.00 87.94 100 GLU A CA 1
ATOM 784 C C . GLU A 1 100 ? 17.966 -19.373 -28.389 1.00 87.94 100 GLU A C 1
ATOM 786 O O . GLU A 1 100 ? 18.688 -20.169 -28.996 1.00 87.94 100 GLU A O 1
ATOM 791 N N . MET A 1 101 ? 17.358 -18.361 -29.017 1.00 81.06 101 MET A N 1
ATOM 792 C CA . MET A 1 101 ? 17.507 -18.103 -30.454 1.00 81.06 101 MET A CA 1
ATOM 793 C C . MET A 1 101 ? 18.940 -17.718 -30.841 1.00 81.06 101 MET A C 1
ATOM 795 O O . MET A 1 101 ? 19.453 -18.201 -31.847 1.00 81.06 101 MET A O 1
ATOM 799 N N . ASP A 1 102 ? 19.611 -16.883 -30.046 1.00 85.56 102 ASP A N 1
ATOM 800 C CA . ASP A 1 102 ? 21.011 -16.523 -30.287 1.00 85.56 102 ASP A CA 1
ATOM 801 C C . ASP A 1 102 ? 21.953 -17.720 -30.084 1.00 85.56 102 ASP A C 1
ATOM 803 O O . ASP A 1 102 ? 22.889 -17.898 -30.864 1.00 85.56 102 ASP A O 1
ATOM 807 N N . ALA A 1 103 ? 21.693 -18.580 -29.093 1.00 84.50 103 ALA A N 1
ATOM 808 C CA . ALA A 1 103 ? 22.477 -19.796 -28.852 1.00 84.50 103 ALA A CA 1
ATOM 809 C C . ALA A 1 103 ? 22.329 -20.845 -29.968 1.00 84.5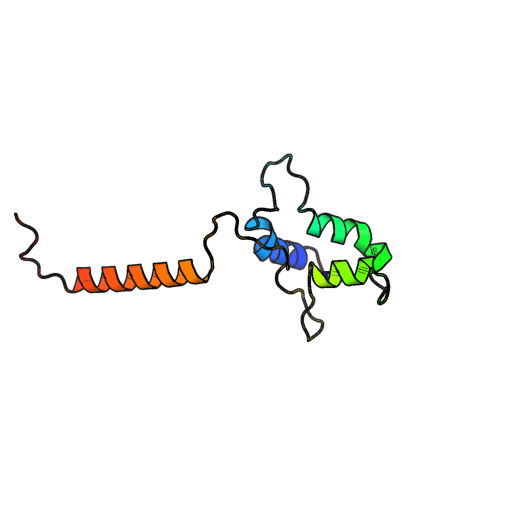0 103 ALA A C 1
ATOM 811 O O . ALA A 1 103 ? 23.237 -21.643 -30.197 1.00 84.50 103 ALA A O 1
ATOM 812 N N . THR A 1 104 ? 21.194 -20.841 -30.668 1.00 83.25 104 THR A N 1
ATOM 813 C CA . THR A 1 104 ? 20.913 -21.739 -31.798 1.00 83.25 104 THR A CA 1
ATOM 814 C C . THR A 1 104 ? 21.222 -21.110 -33.157 1.00 83.25 104 THR A C 1
ATOM 816 O O . THR A 1 104 ? 21.068 -21.771 -34.187 1.00 83.25 104 THR A O 1
ATOM 819 N N . ARG A 1 105 ? 21.702 -19.856 -33.187 1.00 75.50 105 ARG A N 1
ATOM 820 C CA . ARG A 1 105 ? 22.042 -19.155 -34.425 1.00 75.50 105 ARG A CA 1
ATOM 821 C C . ARG A 1 105 ? 23.307 -19.761 -35.052 1.00 75.50 105 ARG A C 1
ATOM 823 O O . ARG A 1 105 ? 24.367 -19.736 -34.424 1.00 75.50 105 ARG A O 1
ATOM 830 N N . PRO A 1 106 ? 23.240 -20.275 -36.291 1.00 77.94 106 PRO A N 1
ATOM 831 C CA . PRO A 1 106 ? 24.406 -20.843 -36.954 1.00 77.94 106 PRO A CA 1
ATOM 832 C C . PRO A 1 106 ? 25.437 -19.745 -37.282 1.00 77.94 106 PRO A C 1
ATOM 834 O O . PRO A 1 106 ? 25.096 -18.593 -37.560 1.00 77.94 106 PRO A O 1
ATOM 837 N N . ALA A 1 107 ? 26.724 -20.092 -37.174 1.00 68.38 107 ALA A N 1
ATOM 838 C CA . ALA A 1 107 ? 27.851 -19.148 -37.181 1.00 68.38 107 ALA A CA 1
ATOM 839 C C . ALA A 1 107 ? 28.133 -18.474 -38.543 1.00 68.38 107 ALA A C 1
ATOM 841 O O . ALA A 1 107 ? 29.017 -17.622 -38.649 1.00 68.38 107 ALA A O 1
ATOM 842 N N . ASP A 1 108 ? 27.411 -18.857 -39.590 1.00 63.28 108 ASP A N 1
ATOM 843 C CA . ASP A 1 108 ? 27.634 -18.489 -40.987 1.00 63.28 108 ASP A CA 1
ATOM 844 C C . ASP A 1 108 ? 26.792 -17.294 -41.471 1.00 63.28 108 ASP A C 1
ATOM 846 O O . ASP A 1 108 ? 27.140 -16.681 -42.476 1.00 63.28 108 ASP A O 1
ATOM 850 N N . LEU A 1 109 ? 25.760 -16.876 -40.731 1.00 59.78 109 LEU A N 1
ATOM 851 C CA . LEU A 1 109 ? 24.864 -15.772 -41.128 1.00 59.78 109 LEU A CA 1
ATOM 852 C C . LEU A 1 109 ? 25.354 -14.355 -40.750 1.00 59.78 109 LEU A C 1
ATOM 854 O O . LEU A 1 109 ? 24.643 -13.379 -40.972 1.00 59.78 109 LEU A O 1
ATOM 858 N N . GLY A 1 110 ? 26.552 -14.216 -40.170 1.00 58.34 110 GLY A N 1
ATOM 859 C CA . GLY A 1 110 ? 27.079 -12.946 -39.636 1.00 58.34 110 GLY A CA 1
ATOM 860 C C . GLY A 1 110 ? 28.087 -12.191 -40.515 1.00 58.34 110 GLY A C 1
ATOM 861 O O . GLY A 1 110 ? 28.705 -11.244 -40.032 1.00 58.34 110 GLY A O 1
ATOM 862 N N . ARG A 1 111 ? 28.316 -12.609 -41.766 1.00 55.81 111 ARG A N 1
ATOM 863 C CA . ARG A 1 111 ? 29.202 -11.913 -42.720 1.00 55.81 111 ARG A CA 1
ATOM 864 C C . ARG A 1 111 ? 28.441 -11.588 -44.003 1.00 55.81 111 ARG A C 1
ATOM 866 O O . ARG A 1 111 ? 28.442 -12.386 -44.934 1.00 55.81 111 ARG A O 1
ATOM 873 N N . GLY A 1 112 ? 27.803 -10.423 -44.028 1.00 50.72 112 GLY A N 1
ATOM 874 C CA . GLY A 1 112 ? 27.185 -9.814 -45.205 1.00 50.72 112 GLY A CA 1
ATOM 875 C C . GLY A 1 112 ? 27.281 -8.307 -45.100 1.00 50.72 112 GLY A C 1
ATOM 876 O O . GLY A 1 112 ? 26.919 -7.801 -44.015 1.00 50.72 112 GLY A O 1
#